Protein AF-A0AAN7VMX9-F1 (afdb_monomer_lite)

Secondary structure (DSSP, 8-state):
--HHHHHHHHHHHHT-HHHH-TTSHHHH-HHHHHHHHHHHHHHHHTT-TT--HHHHHHHHHHHHHHHHHHHHHHHHHHHTTSS-PPP--TTHHHHTHHHHTTTTS-TT-GGGG------------------HHHHHHHHHHHHHHHHHS-HHHHHHHHHHHHHHHHHHHTT---TT-----

InterPro domains:
  IPR006578 MADF domain [PF10545] (9-97)
  IPR006578 MADF domain [PS51029] (8-103)

Organism: NCBI:txid417401

Structure (mmCIF, N/CA/C/O backbone):
data_AF-A0AAN7VMX9-F1
#
_entry.id   AF-A0AAN7VMX9-F1
#
loop_
_atom_site.group_PDB
_atom_site.id
_atom_site.type_symbol
_atom_site.label_atom_id
_atom_site.label_alt_id
_atom_site.label_comp_id
_atom_site.label_asym_id
_atom_site.label_entity_id
_atom_site.label_seq_id
_atom_site.pdbx_PDB_ins_code
_atom_site.Cartn_x
_atom_site.Cartn_y
_atom_site.Cartn_z
_atom_site.occupancy
_atom_site.B_iso_or_equiv
_atom_site.auth_seq_id
_atom_site.auth_comp_id
_atom_site.auth_asym_id
_atom_site.auth_atom_id
_atom_site.pdbx_PDB_model_num
ATOM 1 N N . MET A 1 1 ? -15.604 -7.935 -4.180 1.00 88.56 1 MET A N 1
ATOM 2 C CA . MET A 1 1 ? -15.817 -6.496 -4.417 1.00 88.56 1 MET A CA 1
ATOM 3 C C . MET A 1 1 ? -15.927 -6.311 -5.904 1.00 88.56 1 MET A C 1
ATOM 5 O O . MET A 1 1 ? -15.023 -6.754 -6.610 1.00 88.56 1 MET A O 1
ATOM 9 N N . ASP A 1 2 ? -17.033 -5.742 -6.359 1.00 94.25 2 ASP A N 1
ATOM 10 C CA . ASP A 1 2 ? -17.223 -5.415 -7.768 1.00 94.25 2 ASP A CA 1
ATOM 11 C C . ASP A 1 2 ? -16.373 -4.201 -8.192 1.00 94.25 2 ASP A C 1
ATOM 13 O O . ASP A 1 2 ? -15.646 -3.595 -7.396 1.00 94.25 2 ASP A O 1
ATOM 17 N N . LYS A 1 3 ? -16.439 -3.879 -9.486 1.00 95.94 3 LYS A N 1
ATOM 18 C CA . LYS A 1 3 ? -15.684 -2.782 -10.094 1.00 95.94 3 LYS A CA 1
ATOM 19 C C . LYS A 1 3 ? -16.083 -1.419 -9.522 1.00 95.94 3 LYS A C 1
ATOM 21 O O . LYS A 1 3 ? -15.197 -0.607 -9.278 1.00 95.94 3 LYS A O 1
ATOM 26 N N . GLN A 1 4 ? -17.375 -1.182 -9.299 1.00 96.75 4 GLN A N 1
ATOM 27 C CA . GLN A 1 4 ? -17.891 0.100 -8.818 1.00 96.75 4 GLN A CA 1
ATOM 28 C C . GLN A 1 4 ? -17.368 0.396 -7.413 1.00 96.75 4 GLN A C 1
ATOM 30 O O . GLN A 1 4 ? -16.793 1.454 -7.168 1.00 96.75 4 GLN A O 1
ATOM 35 N N . PHE A 1 5 ? -17.449 -0.594 -6.528 1.00 97.31 5 PHE A N 1
ATOM 36 C CA . PHE A 1 5 ? -16.948 -0.488 -5.168 1.00 97.31 5 PHE A CA 1
ATOM 37 C C . PHE A 1 5 ? -15.450 -0.153 -5.122 1.00 97.31 5 PHE A C 1
ATOM 39 O O . PHE A 1 5 ? -15.014 0.711 -4.362 1.00 97.31 5 PHE A O 1
ATOM 46 N N . ILE A 1 6 ? -14.635 -0.848 -5.927 1.00 97.88 6 ILE A N 1
ATOM 47 C CA . ILE A 1 6 ? -13.184 -0.619 -5.952 1.00 97.88 6 ILE A CA 1
ATOM 48 C C . ILE A 1 6 ? -12.857 0.775 -6.496 1.00 97.88 6 ILE A C 1
ATOM 50 O O . ILE A 1 6 ? -11.932 1.402 -5.982 1.00 97.88 6 ILE A O 1
ATOM 54 N N . THR A 1 7 ? -13.609 1.269 -7.483 1.00 97.88 7 THR A N 1
ATOM 55 C CA . THR A 1 7 ? -13.469 2.645 -7.981 1.00 97.88 7 THR A CA 1
ATOM 56 C C . THR A 1 7 ? -13.682 3.652 -6.854 1.00 97.88 7 THR A C 1
ATOM 58 O O . THR A 1 7 ? -12.770 4.413 -6.545 1.00 97.88 7 THR A O 1
ATOM 61 N N . GLU A 1 8 ? -14.818 3.580 -6.160 1.00 98.00 8 GLU A N 1
ATOM 62 C CA . GLU A 1 8 ? -15.158 4.511 -5.075 1.00 98.00 8 GLU A CA 1
ATOM 63 C C . GLU A 1 8 ? -14.169 4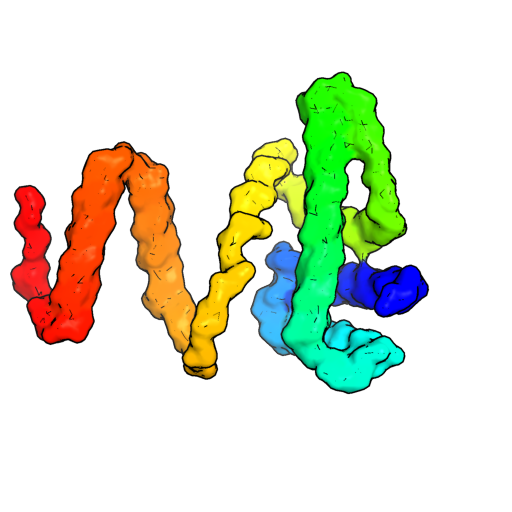.426 -3.901 1.00 98.00 8 GLU A C 1
ATOM 65 O O . GLU A 1 8 ? -13.798 5.439 -3.306 1.00 98.00 8 GLU A O 1
ATOM 70 N N . LEU A 1 9 ? -13.692 3.217 -3.574 1.00 98.19 9 LEU A N 1
ATOM 71 C CA . LEU A 1 9 ? -12.659 3.022 -2.556 1.00 98.19 9 LEU A CA 1
ATOM 72 C C . LEU A 1 9 ? -11.341 3.713 -2.940 1.00 98.19 9 LEU A C 1
ATOM 74 O O . LEU A 1 9 ? -10.706 4.338 -2.088 1.00 98.19 9 LEU A O 1
ATOM 78 N N . LEU A 1 10 ? -10.907 3.580 -4.197 1.00 98.12 10 LEU A N 1
ATOM 79 C CA . LEU A 1 10 ? -9.662 4.178 -4.682 1.00 98.12 10 LEU A CA 1
ATOM 80 C C . LEU A 1 10 ? -9.765 5.702 -4.812 1.00 98.12 10 LEU A C 1
ATOM 82 O O . LEU A 1 10 ? -8.810 6.398 -4.471 1.00 98.12 10 LEU A O 1
ATOM 86 N N . GLU A 1 11 ? -10.918 6.224 -5.223 1.00 97.69 11 GLU A N 1
ATOM 87 C CA . GLU A 1 11 ? -11.190 7.664 -5.257 1.00 97.69 11 GLU A CA 1
ATOM 88 C C . GLU A 1 11 ? -11.178 8.273 -3.850 1.00 97.69 11 GLU A C 1
ATOM 90 O O . GLU A 1 11 ? -10.504 9.279 -3.615 1.00 97.69 11 GLU A O 1
ATOM 95 N N . LEU A 1 12 ? -11.834 7.625 -2.880 1.00 98.12 12 LEU A N 1
ATOM 96 C CA . LEU A 1 12 ? -11.766 8.034 -1.477 1.00 98.12 12 LEU A CA 1
ATOM 97 C C . LEU A 1 12 ? -10.324 7.988 -0.956 1.00 98.12 12 LEU A C 1
ATOM 99 O O . LEU A 1 12 ? -9.885 8.905 -0.267 1.00 98.12 12 LEU A O 1
ATOM 103 N N . TYR A 1 13 ? -9.566 6.941 -1.290 1.00 97.44 13 TYR A N 1
ATOM 104 C CA . TYR A 1 13 ? -8.158 6.830 -0.910 1.00 97.44 13 TYR A CA 1
ATOM 105 C C . TYR A 1 13 ? -7.304 7.973 -1.482 1.00 97.44 13 TYR A C 1
ATOM 107 O O . TYR A 1 13 ? -6.476 8.539 -0.762 1.00 97.44 13 TYR A O 1
ATOM 115 N N . ALA A 1 14 ? -7.526 8.359 -2.741 1.00 95.81 14 ALA A N 1
ATOM 116 C CA . ALA A 1 14 ? -6.820 9.470 -3.375 1.00 95.81 14 ALA A CA 1
ATOM 117 C C . ALA A 1 14 ? -7.054 10.809 -2.654 1.00 95.81 14 ALA A C 1
ATOM 119 O O . ALA A 1 14 ? -6.123 11.597 -2.503 1.00 95.81 14 ALA A O 1
ATOM 120 N N . GLN A 1 15 ? -8.255 11.026 -2.112 1.00 95.56 15 GLN A N 1
ATOM 121 C CA . GLN A 1 15 ? -8.628 12.239 -1.370 1.00 95.56 15 GLN A CA 1
ATOM 122 C C . GLN A 1 15 ? -8.086 12.303 0.069 1.00 95.56 15 GLN A C 1
ATOM 124 O O . GLN A 1 15 ? -8.340 13.278 0.780 1.00 95.56 15 GLN A O 1
ATOM 129 N N . LEU A 1 16 ? -7.357 11.284 0.540 1.00 96.19 16 LEU A N 1
ATOM 130 C CA . LEU A 1 16 ? -6.879 11.197 1.925 1.00 96.19 16 LEU A CA 1
ATOM 131 C C . LEU A 1 16 ? -5.337 11.219 2.015 1.00 96.19 16 LEU A C 1
ATOM 133 O O . LEU A 1 16 ? -4.728 10.181 2.300 1.00 96.19 16 LEU A O 1
ATOM 137 N N . PRO A 1 17 ? -4.681 12.394 1.874 1.00 92.50 17 PRO A N 1
ATOM 138 C CA . PRO A 1 17 ? -3.218 12.528 1.915 1.00 92.50 17 PRO A CA 1
ATOM 139 C C . PRO A 1 17 ? -2.561 11.891 3.143 1.00 92.50 17 PRO A C 1
ATOM 141 O O . PRO A 1 17 ? -1.500 11.282 3.036 1.00 92.50 17 PRO A O 1
ATOM 144 N N . ALA A 1 18 ? -3.241 11.921 4.295 1.00 92.94 18 ALA A N 1
ATOM 145 C CA . ALA A 1 18 ? -2.753 11.329 5.540 1.00 92.94 18 ALA A CA 1
ATOM 146 C C . ALA A 1 18 ? -2.454 9.815 5.453 1.00 92.94 18 ALA A C 1
ATOM 148 O O . ALA A 1 18 ? -1.741 9.267 6.299 1.00 92.94 18 ALA A O 1
ATOM 149 N N . VAL A 1 19 ? -3.002 9.121 4.451 1.00 92.31 19 VAL A N 1
ATOM 150 C CA . VAL A 1 19 ? -2.770 7.690 4.190 1.00 92.31 19 VAL A CA 1
ATOM 151 C C . VAL A 1 19 ? -2.258 7.399 2.777 1.00 92.31 19 VAL A C 1
ATOM 153 O O . VAL A 1 19 ? -1.716 6.313 2.562 1.00 92.31 19 VAL A O 1
ATOM 156 N N . SER A 1 20 ? -2.400 8.332 1.832 1.00 91.75 20 SER A N 1
ATOM 157 C CA . SER A 1 20 ? -2.036 8.131 0.424 1.00 91.75 20 SER A CA 1
ATOM 158 C C . SER A 1 20 ? -0.807 8.907 -0.049 1.00 91.75 20 SER A C 1
ATOM 160 O O . SER A 1 20 ? -0.251 8.538 -1.082 1.00 91.75 20 SER A O 1
ATOM 162 N N . ASN A 1 21 ? -0.346 9.921 0.694 1.00 88.81 21 ASN A N 1
ATOM 163 C CA . ASN A 1 21 ? 0.782 10.759 0.292 1.00 88.81 21 ASN A CA 1
ATOM 164 C C . ASN A 1 21 ? 1.854 10.849 1.382 1.00 88.81 21 ASN A C 1
ATOM 166 O O . ASN A 1 21 ? 1.741 11.622 2.325 1.00 88.81 21 ASN A O 1
ATOM 170 N N . ILE A 1 22 ? 2.945 10.102 1.212 1.00 85.44 22 ILE A N 1
ATOM 171 C CA . ILE A 1 22 ? 4.049 10.034 2.184 1.00 85.44 22 ILE A CA 1
ATOM 172 C C . ILE A 1 22 ? 4.790 11.364 2.390 1.00 85.44 22 ILE A C 1
ATOM 174 O O . ILE A 1 22 ? 5.421 11.558 3.430 1.00 85.44 22 ILE A O 1
ATOM 178 N N . ASN A 1 23 ? 4.711 12.271 1.414 1.00 84.06 23 ASN A N 1
ATOM 179 C CA . ASN A 1 23 ? 5.378 13.570 1.438 1.00 84.06 23 ASN A CA 1
ATOM 180 C C . ASN A 1 23 ? 4.528 14.645 2.130 1.00 84.06 23 ASN A C 1
ATOM 182 O O . ASN A 1 23 ? 5.036 15.724 2.437 1.00 84.06 23 ASN A O 1
ATOM 186 N N . SER A 1 24 ? 3.253 14.359 2.395 1.00 86.19 24 SER A N 1
ATOM 187 C CA . SER A 1 24 ? 2.325 15.306 2.998 1.00 86.19 24 SER A CA 1
ATOM 188 C C . SER A 1 24 ? 2.570 15.460 4.506 1.00 86.19 24 SER A C 1
ATOM 190 O O . SER A 1 24 ? 2.982 14.529 5.208 1.00 86.19 24 SER A O 1
ATOM 192 N N . VAL A 1 25 ? 2.303 16.654 5.039 1.00 86.31 25 VAL A N 1
ATOM 193 C CA . VAL A 1 25 ? 2.401 16.915 6.487 1.00 86.31 25 VAL A CA 1
ATOM 194 C C . VAL A 1 25 ? 1.365 16.101 7.268 1.00 86.31 25 VAL A C 1
ATOM 196 O O . VAL A 1 25 ? 1.626 15.630 8.376 1.00 86.31 25 VAL A O 1
ATOM 199 N N . GLU A 1 26 ? 0.212 15.855 6.655 1.00 90.12 26 GLU A N 1
ATOM 200 C CA . GLU A 1 26 ? -0.885 15.058 7.187 1.00 90.12 26 GLU A CA 1
ATOM 201 C C . GLU A 1 26 ? -0.485 13.594 7.376 1.00 90.12 26 GLU A C 1
ATOM 203 O O . GLU A 1 26 ? -0.936 12.962 8.331 1.00 90.12 26 GLU A O 1
ATOM 208 N N . TYR A 1 27 ? 0.394 13.052 6.527 1.00 85.69 27 TYR A N 1
ATOM 209 C CA . TYR A 1 27 ? 0.861 11.667 6.638 1.00 85.69 27 TYR A CA 1
ATOM 210 C C . TYR A 1 27 ? 1.673 11.401 7.907 1.00 85.69 27 TYR A C 1
ATOM 212 O O . TYR A 1 27 ? 1.651 10.286 8.447 1.00 85.69 27 TYR A O 1
ATOM 220 N N . LYS A 1 28 ? 2.354 12.437 8.413 1.00 86.12 28 LYS A N 1
ATOM 221 C CA . LYS A 1 28 ? 3.078 12.417 9.693 1.00 86.12 28 LYS A CA 1
ATOM 222 C C . LYS A 1 28 ? 2.136 12.585 10.892 1.00 86.12 28 LYS A C 1
ATOM 224 O O . LYS A 1 28 ? 2.492 12.218 12.012 1.00 86.12 28 LYS A O 1
ATOM 229 N N . ASN A 1 29 ? 0.924 13.096 10.678 1.00 90.81 29 ASN A N 1
ATOM 230 C CA . ASN A 1 29 ? -0.049 13.335 11.736 1.00 90.81 29 ASN A CA 1
ATOM 231 C C . ASN A 1 29 ? -0.850 12.060 12.060 1.00 90.81 29 ASN A C 1
ATOM 233 O O . ASN A 1 29 ? -1.764 11.659 11.336 1.00 90.81 29 ASN A O 1
ATOM 237 N N . LYS A 1 30 ? -0.546 11.442 13.210 1.00 90.81 30 LYS A N 1
ATOM 238 C CA . LYS A 1 30 ? -1.203 10.206 13.680 1.00 90.81 30 LYS A CA 1
ATOM 239 C C . LYS A 1 30 ? -2.728 10.339 13.818 1.00 90.81 30 LYS A C 1
ATOM 241 O O . LYS A 1 30 ? -3.440 9.381 13.522 1.00 90.81 30 LYS A O 1
ATOM 246 N N . ILE A 1 31 ? -3.231 11.509 14.221 1.00 92.56 31 ILE A N 1
ATOM 247 C CA . ILE A 1 31 ? -4.669 11.760 14.415 1.00 92.56 31 ILE A CA 1
ATOM 248 C C . ILE A 1 31 ? -5.382 11.803 13.062 1.00 92.56 31 ILE A C 1
ATOM 250 O O . ILE A 1 31 ? -6.383 11.115 12.868 1.00 92.56 31 ILE A O 1
ATOM 254 N N . LEU A 1 32 ? -4.845 12.562 12.101 1.00 92.69 32 LEU A N 1
ATOM 255 C CA . LEU A 1 32 ? -5.404 12.627 10.745 1.00 92.69 32 LEU A CA 1
ATOM 256 C C . LEU A 1 32 ? -5.348 11.268 10.047 1.00 92.69 32 LEU A C 1
ATOM 258 O O . LEU A 1 32 ? -6.286 10.890 9.343 1.00 92.69 32 LEU A O 1
ATOM 262 N N . LYS A 1 33 ? -4.287 10.498 10.303 1.00 92.06 33 LYS A N 1
ATOM 263 C CA . LYS A 1 33 ? -4.149 9.132 9.806 1.00 92.06 33 LYS A CA 1
ATOM 264 C C . LYS A 1 33 ? -5.240 8.218 10.361 1.00 92.06 33 LYS A C 1
ATOM 266 O O . LYS A 1 33 ? -5.868 7.509 9.582 1.00 92.06 33 LYS A O 1
ATOM 271 N N . SER A 1 34 ? -5.516 8.270 11.669 1.00 93.69 34 SER A N 1
ATOM 272 C CA . SER A 1 34 ? -6.620 7.512 12.287 1.00 93.69 34 SER A CA 1
ATOM 273 C C . SER A 1 34 ? -7.969 7.871 11.661 1.00 93.69 34 SER A C 1
ATOM 275 O O . SER A 1 34 ? -8.650 6.989 11.144 1.00 93.69 34 SER A O 1
ATOM 277 N N . LYS A 1 35 ? -8.292 9.170 11.582 1.00 96.75 35 LYS A N 1
ATOM 278 C CA . LYS A 1 35 ? -9.543 9.663 10.978 1.00 96.75 35 LYS A CA 1
ATOM 279 C C . LYS A 1 35 ? -9.705 9.250 9.512 1.00 96.75 35 LYS A C 1
ATOM 281 O O . LYS A 1 35 ? -10.807 8.965 9.054 1.00 96.75 35 LYS A O 1
ATOM 286 N N . SER A 1 36 ? -8.608 9.216 8.760 1.00 96.38 36 SER A N 1
ATOM 287 C CA . SER A 1 36 ? -8.622 8.772 7.361 1.00 96.38 36 SER A CA 1
ATOM 288 C C . SER A 1 36 ? -8.888 7.270 7.250 1.00 96.38 36 SER A C 1
ATOM 290 O O . SER A 1 36 ? -9.693 6.852 6.421 1.00 96.38 36 SER A O 1
ATOM 292 N N . TYR A 1 37 ? -8.276 6.457 8.118 1.00 97.38 37 TYR A N 1
ATOM 293 C CA . TYR A 1 37 ? -8.575 5.026 8.186 1.00 97.38 37 TYR A CA 1
ATOM 294 C C . TYR A 1 37 ? -10.023 4.756 8.600 1.00 97.38 37 TYR A C 1
ATOM 296 O O . TYR A 1 37 ? -10.635 3.870 8.020 1.00 97.38 37 TYR A O 1
ATOM 304 N N . GLU A 1 38 ? -10.603 5.525 9.523 1.00 98.00 38 GLU A N 1
ATOM 305 C CA . GLU A 1 38 ? -12.022 5.394 9.892 1.00 98.00 38 GLU A CA 1
ATOM 306 C C . GLU A 1 38 ? -12.954 5.572 8.684 1.00 98.00 38 GLU A C 1
ATOM 308 O O . GLU A 1 38 ? -13.888 4.791 8.511 1.00 98.00 38 GLU A O 1
ATOM 313 N N . LYS A 1 39 ? -12.680 6.548 7.805 1.00 98.38 39 LYS A N 1
ATOM 314 C CA . LYS A 1 39 ? -13.446 6.738 6.558 1.00 98.38 39 LYS A CA 1
ATOM 315 C C . LYS A 1 39 ? -13.329 5.532 5.622 1.00 98.38 39 LYS A C 1
ATOM 317 O O . LYS A 1 39 ?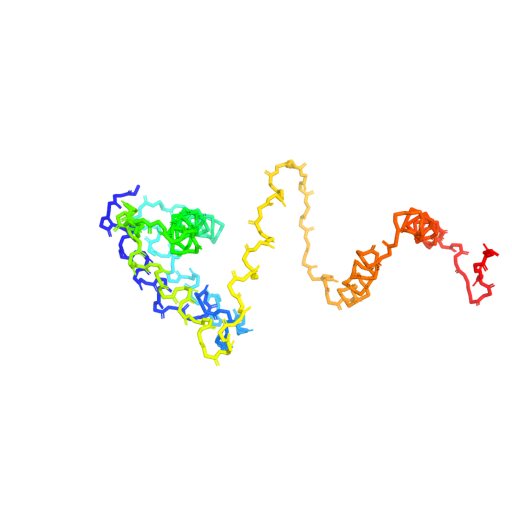 -14.334 5.064 5.098 1.00 98.38 39 LYS A O 1
ATOM 322 N N . LEU A 1 40 ? -12.114 5.015 5.434 1.00 98.19 40 LEU A N 1
ATOM 323 C CA . LEU A 1 40 ? -11.867 3.851 4.576 1.00 98.19 40 LEU A CA 1
ATOM 324 C C . LEU A 1 40 ? -12.486 2.565 5.140 1.00 98.19 40 LEU A C 1
ATOM 326 O O . LEU A 1 40 ? -12.999 1.752 4.378 1.00 98.19 40 LEU A O 1
ATOM 330 N N . ILE A 1 41 ? -12.462 2.389 6.464 1.00 98.50 41 ILE A N 1
ATOM 331 C CA . ILE A 1 41 ? -13.113 1.266 7.151 1.00 98.50 41 ILE A CA 1
ATOM 332 C C . ILE A 1 41 ? -14.615 1.316 6.899 1.00 98.50 41 ILE A C 1
ATOM 334 O O . ILE A 1 41 ? -15.159 0.328 6.420 1.00 98.50 41 ILE A O 1
ATOM 338 N N . LYS A 1 42 ? -15.259 2.469 7.128 1.00 98.31 42 LYS A N 1
ATOM 339 C CA . LYS A 1 42 ? -16.692 2.644 6.852 1.00 98.31 42 LYS A CA 1
ATOM 340 C C . LYS A 1 42 ? -17.040 2.275 5.412 1.00 98.31 42 LYS A C 1
ATOM 342 O O . LYS A 1 42 ? -17.998 1.545 5.200 1.00 98.31 42 LYS A O 1
ATOM 347 N N . LYS A 1 43 ? -16.219 2.697 4.441 1.00 98.00 43 LYS A N 1
ATOM 348 C CA . LYS A 1 43 ? -16.420 2.312 3.039 1.00 98.00 43 LYS A CA 1
ATOM 349 C C . LYS A 1 43 ? -16.308 0.798 2.841 1.00 98.00 43 LYS A C 1
ATOM 351 O O . LYS A 1 43 ? -17.165 0.199 2.210 1.00 98.00 43 LYS A O 1
ATOM 356 N N . CYS A 1 44 ? -15.289 0.152 3.407 1.00 97.25 44 CYS A N 1
ATOM 357 C CA . CYS A 1 44 ? -15.140 -1.306 3.342 1.00 97.25 44 CYS A CA 1
ATOM 358 C C . CYS A 1 44 ? -16.265 -2.081 4.037 1.00 97.25 44 CYS A C 1
ATOM 360 O O . CYS A 1 44 ? -16.590 -3.175 3.578 1.00 97.25 44 CYS A O 1
ATOM 362 N N . GLN A 1 45 ? -16.885 -1.515 5.073 1.00 97.75 45 GLN A N 1
ATOM 363 C CA . GLN A 1 45 ? -18.006 -2.125 5.790 1.00 97.75 45 GLN A CA 1
ATOM 364 C C . GLN A 1 45 ? -19.298 -2.212 4.970 1.00 97.75 45 GLN A C 1
ATOM 366 O O . GLN A 1 45 ? -20.133 -3.060 5.265 1.00 97.75 45 GLN A O 1
ATOM 371 N N . GLU A 1 46 ? -19.439 -1.419 3.902 1.00 96.38 46 GLU A N 1
ATOM 372 C CA . GLU A 1 46 ? -20.549 -1.552 2.943 1.00 96.38 46 GLU A CA 1
ATOM 373 C C . GLU A 1 46 ? -20.500 -2.882 2.166 1.00 96.38 46 GLU A C 1
ATOM 375 O O . GLU A 1 46 ? -21.524 -3.343 1.671 1.00 96.38 46 GLU A O 1
ATOM 380 N N . TYR A 1 47 ? -19.318 -3.503 2.061 1.00 94.38 47 TYR A N 1
ATOM 381 C CA . TYR A 1 47 ? -19.117 -4.782 1.373 1.00 94.38 47 TYR A CA 1
ATOM 382 C C . TYR A 1 47 ? -18.801 -5.934 2.341 1.00 94.38 47 TYR A C 1
ATOM 384 O O . TYR A 1 47 ? -19.252 -7.056 2.137 1.00 94.38 47 TYR A O 1
ATOM 392 N N . GLU A 1 48 ? -18.003 -5.670 3.377 1.00 94.62 48 GLU A N 1
ATOM 393 C CA . GLU A 1 48 ? -17.570 -6.638 4.388 1.00 94.62 48 GLU A CA 1
ATOM 394 C C . GLU A 1 48 ? -17.839 -6.048 5.783 1.00 94.62 48 GLU A C 1
ATOM 396 O O . GLU A 1 48 ? -17.017 -5.271 6.271 1.00 94.62 48 GLU A O 1
ATOM 401 N N . PRO A 1 49 ? -18.959 -6.385 6.451 1.00 96.56 49 PRO A N 1
ATOM 402 C CA . PRO A 1 49 ? -19.387 -5.726 7.693 1.00 96.56 49 PRO A CA 1
ATOM 403 C C . PRO A 1 49 ? -18.351 -5.745 8.826 1.00 96.56 49 PRO A C 1
ATOM 405 O O . PRO A 1 49 ? -18.301 -4.826 9.642 1.00 96.56 49 PRO A O 1
ATOM 408 N N . ASN A 1 50 ? -17.490 -6.767 8.858 1.00 96.38 50 ASN A N 1
ATOM 409 C CA . ASN A 1 50 ? -16.430 -6.922 9.856 1.00 96.38 50 ASN A CA 1
ATOM 410 C C . ASN A 1 50 ? -15.092 -6.303 9.423 1.00 96.38 50 ASN A C 1
ATOM 412 O O . ASN A 1 50 ? -14.069 -6.535 10.071 1.00 96.38 50 ASN A O 1
ATOM 416 N N . ALA A 1 51 ? -15.068 -5.547 8.321 1.00 96.69 51 ALA A N 1
ATOM 417 C CA . ALA A 1 51 ? -13.863 -4.893 7.846 1.00 96.69 51 ALA A CA 1
ATOM 418 C C . ALA A 1 51 ? -13.282 -3.995 8.940 1.00 96.69 51 ALA A C 1
ATOM 420 O O . ALA A 1 51 ? -13.944 -3.109 9.481 1.00 96.69 51 ALA A O 1
ATOM 421 N N . ASP A 1 52 ? -12.009 -4.223 9.232 1.00 96.62 52 ASP A N 1
ATOM 422 C CA . ASP A 1 52 ? -11.234 -3.476 10.203 1.00 96.62 52 ASP A CA 1
ATOM 423 C C . ASP A 1 52 ? -10.047 -2.780 9.517 1.00 96.62 52 ASP A C 1
ATOM 425 O O . ASP A 1 52 ? -9.860 -2.801 8.293 1.00 96.62 52 ASP A O 1
ATOM 429 N N . ARG A 1 53 ? -9.192 -2.145 10.319 1.00 95.44 53 ARG A N 1
ATOM 430 C CA . ARG A 1 53 ? -8.000 -1.472 9.798 1.00 95.44 53 ARG A CA 1
ATOM 431 C C . ARG A 1 53 ? -7.053 -2.430 9.070 1.00 95.44 53 ARG A C 1
ATOM 433 O O . ARG A 1 53 ? -6.413 -2.028 8.095 1.00 95.44 53 ARG A O 1
ATOM 440 N N . SER A 1 54 ? -6.943 -3.671 9.543 1.00 95.75 54 SER A N 1
ATOM 441 C CA . SER A 1 54 ? -6.093 -4.701 8.942 1.00 95.75 54 SER A CA 1
ATOM 442 C C . SER A 1 54 ? -6.601 -5.062 7.549 1.00 95.75 54 SER A C 1
ATOM 444 O O . SER A 1 54 ? -5.829 -5.051 6.588 1.00 95.75 54 SER A O 1
ATOM 446 N N . PHE A 1 55 ? -7.910 -5.274 7.415 1.00 96.75 55 PHE A N 1
ATOM 447 C CA . PHE A 1 55 ? -8.584 -5.546 6.153 1.00 96.75 55 PHE A CA 1
ATOM 448 C C . PHE A 1 55 ? -8.351 -4.430 5.132 1.00 96.75 55 PHE A C 1
ATOM 450 O O . PHE A 1 55 ? -7.862 -4.694 4.032 1.00 96.75 55 PHE A O 1
ATOM 457 N N . VAL A 1 56 ? -8.615 -3.174 5.513 1.00 97.00 56 VAL A N 1
ATOM 458 C CA . VAL A 1 56 ? -8.40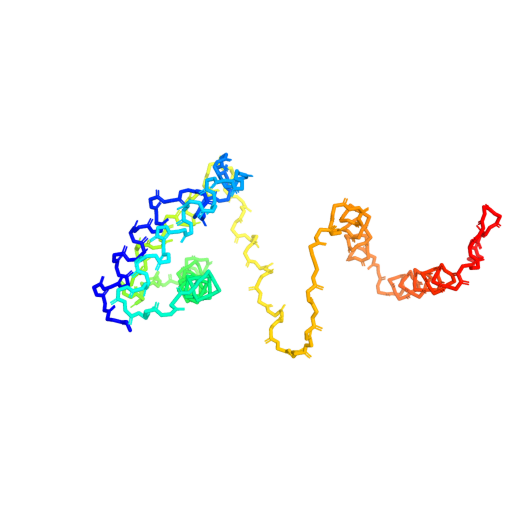6 -2.002 4.644 1.00 97.00 56 VAL A CA 1
ATOM 459 C C . VAL A 1 56 ? -6.950 -1.908 4.194 1.00 97.00 56 VAL A C 1
ATOM 461 O O . VAL A 1 56 ? -6.676 -1.748 3.006 1.00 97.00 56 VAL A O 1
ATOM 464 N N . THR A 1 57 ? -6.007 -2.048 5.130 1.00 93.50 57 THR A N 1
ATOM 465 C CA . THR A 1 57 ? -4.570 -1.944 4.837 1.00 93.50 57 THR A CA 1
ATOM 466 C C . THR A 1 57 ? -4.131 -3.030 3.859 1.00 93.50 57 THR A C 1
ATOM 468 O O . THR A 1 57 ? -3.496 -2.731 2.848 1.00 93.50 57 THR A O 1
ATOM 471 N N . LYS A 1 58 ? -4.517 -4.287 4.108 1.00 95.62 58 LYS A N 1
ATOM 472 C CA . LYS A 1 58 ? -4.219 -5.415 3.213 1.00 95.62 58 LYS A CA 1
ATOM 473 C C . LYS A 1 58 ? -4.844 -5.214 1.836 1.00 95.62 58 LYS A C 1
ATOM 475 O O . LYS A 1 58 ? -4.182 -5.452 0.826 1.00 95.62 58 LYS A O 1
ATOM 480 N N . LYS A 1 59 ? -6.091 -4.735 1.782 1.00 96.50 59 LYS A N 1
ATOM 481 C CA . LYS A 1 59 ? -6.805 -4.509 0.525 1.00 96.50 59 LYS A CA 1
ATOM 482 C C . LYS A 1 59 ? -6.141 -3.425 -0.321 1.00 96.50 59 LYS A C 1
ATOM 484 O O . LYS A 1 59 ? -5.870 -3.665 -1.497 1.00 96.50 59 LYS A O 1
ATOM 489 N N . ILE A 1 60 ? -5.839 -2.271 0.273 1.00 96.50 60 ILE A N 1
ATOM 490 C CA . ILE A 1 60 ? -5.154 -1.166 -0.410 1.00 96.50 60 ILE A CA 1
ATOM 491 C C . ILE A 1 60 ? -3.756 -1.602 -0.852 1.00 96.50 60 ILE A C 1
ATOM 493 O O . ILE A 1 60 ? -3.383 -1.365 -2.000 1.00 96.50 60 ILE A O 1
ATOM 497 N N . ASN A 1 61 ? -3.000 -2.293 0.007 1.00 93.44 61 ASN A N 1
ATOM 498 C CA . ASN A 1 61 ? -1.667 -2.776 -0.349 1.00 93.44 61 ASN A CA 1
ATOM 499 C C . ASN A 1 61 ? -1.709 -3.759 -1.522 1.00 93.44 61 ASN A C 1
ATOM 501 O O . ASN A 1 61 ? -0.934 -3.602 -2.456 1.00 93.44 61 ASN A O 1
ATOM 505 N N . SER A 1 62 ? -2.648 -4.708 -1.541 1.00 96.44 62 SER A N 1
ATOM 506 C CA . SER A 1 62 ? -2.827 -5.620 -2.679 1.00 96.44 62 SER A CA 1
ATOM 507 C C . SER A 1 62 ? -3.091 -4.866 -3.993 1.00 96.44 62 SER A C 1
ATOM 509 O O . SER A 1 62 ? -2.437 -5.135 -5.004 1.00 96.44 62 SER A O 1
ATOM 511 N N . LEU A 1 63 ? -3.986 -3.867 -3.973 1.00 97.00 63 LEU A N 1
ATOM 512 C CA . LEU A 1 63 ? -4.279 -3.030 -5.144 1.00 97.00 63 LEU A CA 1
ATOM 513 C C . LEU A 1 63 ? -3.039 -2.252 -5.611 1.00 97.00 63 LEU A C 1
ATOM 515 O O . LEU A 1 63 ? -2.743 -2.244 -6.809 1.00 97.00 63 LEU A O 1
ATOM 519 N N . ARG A 1 64 ? -2.290 -1.659 -4.671 1.00 95.62 64 ARG A N 1
ATOM 520 C CA . ARG A 1 64 ? -1.048 -0.915 -4.939 1.00 95.62 64 ARG A CA 1
ATOM 521 C C . ARG A 1 64 ? 0.062 -1.813 -5.479 1.00 95.62 64 ARG A C 1
ATOM 523 O O . ARG A 1 64 ? 0.743 -1.408 -6.414 1.00 95.62 64 ARG A O 1
ATOM 530 N N . THR A 1 65 ? 0.231 -3.027 -4.958 1.00 94.25 65 THR A N 1
ATOM 531 C CA . THR A 1 65 ? 1.223 -3.993 -5.460 1.00 94.25 65 THR A CA 1
ATOM 532 C C . THR A 1 65 ? 0.929 -4.381 -6.905 1.00 94.25 65 THR A C 1
ATOM 534 O O . THR A 1 65 ? 1.829 -4.351 -7.743 1.00 94.25 65 THR A O 1
ATOM 537 N N . ASN A 1 66 ? -0.332 -4.681 -7.227 1.00 95.12 66 ASN A N 1
ATOM 538 C CA . ASN A 1 66 ? -0.743 -4.982 -8.601 1.00 95.12 66 ASN A CA 1
ATOM 539 C C . ASN A 1 66 ? -0.501 -3.793 -9.538 1.00 95.12 66 ASN A C 1
ATOM 541 O O . ASN A 1 66 ? 0.054 -3.966 -10.621 1.00 95.12 66 ASN A O 1
ATOM 545 N N . PHE A 1 67 ? -0.860 -2.583 -9.097 1.00 97.44 67 PHE A N 1
ATOM 546 C CA . PHE A 1 67 ? -0.577 -1.358 -9.838 1.00 97.44 67 PHE A CA 1
ATOM 547 C C . PHE A 1 67 ? 0.924 -1.165 -10.073 1.00 97.44 67 PHE A C 1
ATOM 549 O O . PHE A 1 67 ? 1.321 -0.948 -11.210 1.00 97.44 67 PHE A O 1
ATOM 556 N N . ARG A 1 68 ? 1.771 -1.318 -9.048 1.00 93.38 68 ARG A N 1
ATOM 557 C CA . ARG A 1 68 ? 3.234 -1.196 -9.173 1.00 93.38 68 ARG A CA 1
ATOM 558 C C . ARG A 1 68 ? 3.812 -2.189 -10.177 1.00 93.38 68 ARG A C 1
ATOM 560 O O . ARG A 1 68 ? 4.631 -1.808 -11.006 1.00 93.38 68 ARG A O 1
ATOM 567 N N . LYS A 1 69 ? 3.379 -3.453 -10.125 1.00 93.31 69 LYS A N 1
ATOM 568 C CA . LYS A 1 69 ? 3.810 -4.483 -11.084 1.00 93.31 69 LYS A CA 1
ATOM 569 C C . LYS A 1 69 ? 3.432 -4.099 -12.511 1.00 93.31 69 LYS A C 1
ATOM 571 O O . LYS A 1 69 ? 4.251 -4.242 -13.413 1.00 93.31 69 LYS A O 1
ATOM 576 N N . GLU A 1 70 ? 2.225 -3.579 -12.706 1.00 95.25 70 GLU A N 1
ATOM 577 C CA . GLU A 1 70 ? 1.766 -3.111 -14.013 1.00 95.25 70 GLU A CA 1
ATOM 578 C C . GLU A 1 70 ? 2.511 -1.848 -14.478 1.00 95.25 70 GLU A C 1
ATOM 580 O O . GLU A 1 70 ? 2.940 -1.772 -15.628 1.00 95.25 70 GLU A O 1
ATOM 585 N N . HIS A 1 71 ? 2.734 -0.886 -13.581 1.00 94.38 71 HIS A N 1
ATOM 586 C CA . HIS A 1 71 ? 3.475 0.344 -13.852 1.00 94.38 71 HIS A CA 1
ATOM 587 C C . HIS A 1 71 ? 4.923 0.050 -14.256 1.00 94.38 71 HIS A C 1
ATOM 589 O O . HIS A 1 71 ? 5.410 0.597 -15.242 1.00 94.38 71 HIS A O 1
ATOM 595 N N . ASN A 1 72 ? 5.580 -0.897 -13.582 1.00 91.31 72 ASN A N 1
ATOM 596 C CA . ASN A 1 72 ? 6.938 -1.322 -13.918 1.00 91.31 72 ASN A CA 1
ATOM 597 C C . ASN A 1 72 ? 7.049 -1.918 -15.330 1.00 91.31 72 ASN A C 1
ATOM 599 O O . ASN A 1 72 ? 8.086 -1.751 -15.963 1.00 91.31 72 ASN A O 1
ATOM 603 N N . LYS A 1 73 ? 6.008 -2.585 -15.855 1.00 91.94 73 LYS A N 1
ATOM 604 C CA . LYS A 1 73 ? 6.007 -3.045 -17.259 1.00 91.94 73 LYS A CA 1
ATOM 605 C C . LYS A 1 73 ? 6.031 -1.862 -18.226 1.00 91.94 73 LYS A C 1
ATOM 607 O O . LYS A 1 73 ? 6.787 -1.886 -19.191 1.00 91.94 73 LYS A O 1
ATOM 612 N N . LYS A 1 74 ? 5.244 -0.818 -17.937 1.00 90.75 74 LYS A N 1
ATOM 613 C CA . LYS A 1 74 ? 5.228 0.419 -18.727 1.00 90.75 74 LYS A CA 1
ATOM 614 C C . LYS A 1 74 ? 6.587 1.118 -18.695 1.00 90.75 74 LYS A C 1
ATOM 616 O O . LYS A 1 74 ? 7.121 1.412 -19.756 1.00 90.75 74 LYS A O 1
ATOM 621 N N . ILE A 1 75 ? 7.168 1.329 -17.513 1.00 89.06 75 ILE A N 1
ATOM 622 C CA . ILE A 1 75 ? 8.484 1.979 -17.383 1.00 89.06 75 ILE A CA 1
ATOM 623 C C . ILE A 1 75 ? 9.558 1.205 -18.154 1.00 89.06 75 ILE A C 1
ATOM 625 O O . ILE A 1 75 ? 10.220 1.779 -19.012 1.00 89.06 75 ILE A O 1
ATOM 629 N N . LYS A 1 76 ? 9.641 -0.117 -17.962 1.00 89.00 76 LYS A N 1
ATOM 630 C CA . LYS A 1 76 ? 10.614 -0.951 -18.681 1.00 89.00 76 LYS A CA 1
ATOM 631 C C . LYS A 1 76 ? 10.434 -0.927 -20.197 1.00 89.00 76 LYS A C 1
ATOM 633 O O . LYS A 1 76 ? 11.422 -1.032 -20.911 1.00 89.00 76 LYS A O 1
ATOM 638 N N . SER A 1 77 ? 9.207 -0.819 -20.711 1.00 88.81 77 SER A N 1
ATOM 639 C CA . SER A 1 77 ? 9.005 -0.725 -22.166 1.00 88.81 77 SER A CA 1
ATOM 640 C C . SER A 1 77 ? 9.608 0.549 -22.758 1.00 88.81 77 SER A C 1
ATOM 642 O O . SER A 1 77 ? 10.193 0.493 -23.830 1.00 88.81 77 SER A O 1
ATOM 644 N N . VAL A 1 78 ? 9.537 1.659 -22.014 1.00 85.56 78 VAL A N 1
ATOM 645 C CA . VAL A 1 78 ? 10.123 2.944 -22.410 1.00 85.56 78 VAL A CA 1
ATOM 646 C C . VAL A 1 78 ? 11.650 2.890 -22.323 1.00 85.56 78 VAL A C 1
ATOM 648 O O . VAL A 1 78 ? 12.325 3.345 -23.234 1.00 85.56 78 VAL A O 1
ATOM 651 N N . GLU A 1 79 ? 12.204 2.296 -21.260 1.00 85.44 79 GLU A N 1
ATOM 652 C CA . GLU A 1 79 ? 13.662 2.174 -21.073 1.00 85.44 79 GLU A CA 1
ATOM 653 C C . GLU A 1 79 ? 14.347 1.312 -22.143 1.00 85.44 79 GLU A C 1
ATOM 655 O O . GLU A 1 79 ? 15.496 1.564 -22.490 1.00 85.44 79 GLU A O 1
ATOM 660 N N . ASN A 1 80 ? 13.659 0.288 -22.658 1.00 82.38 80 ASN A N 1
ATOM 661 C CA . ASN A 1 80 ? 14.213 -0.624 -23.663 1.00 82.38 80 ASN A CA 1
ATOM 662 C C . ASN A 1 80 ? 13.994 -0.146 -25.112 1.00 82.38 80 ASN A C 1
ATOM 664 O O . ASN A 1 80 ? 14.208 -0.937 -26.028 1.00 82.38 80 ASN A O 1
ATOM 668 N N . ASP A 1 81 ? 13.530 1.097 -25.314 1.00 76.50 81 ASP A N 1
ATOM 669 C CA . ASP A 1 81 ? 13.178 1.682 -26.624 1.00 76.50 81 ASP A CA 1
ATOM 670 C C . ASP A 1 81 ? 12.249 0.778 -27.465 1.00 76.50 81 ASP A C 1
ATOM 672 O O . ASP A 1 81 ? 12.268 0.748 -28.695 1.00 76.50 81 ASP A O 1
ATOM 676 N N . ALA A 1 82 ? 11.440 -0.023 -26.765 1.00 75.44 82 ALA A N 1
ATOM 677 C CA . ALA A 1 82 ? 10.447 -0.903 -27.349 1.00 75.44 82 ALA A CA 1
ATOM 678 C C . ALA A 1 82 ? 9.122 -0.147 -27.519 1.00 75.44 82 ALA A C 1
ATOM 680 O O . ALA A 1 82 ? 8.915 0.938 -26.971 1.00 75.44 82 ALA A O 1
ATOM 681 N N . GLU A 1 83 ? 8.177 -0.752 -28.237 1.00 87.12 83 GLU A N 1
ATOM 682 C CA . GLU A 1 83 ? 6.806 -0.246 -28.285 1.00 87.12 83 GLU A CA 1
ATOM 683 C C . GLU A 1 83 ? 6.264 -0.034 -26.859 1.00 87.12 83 GLU A C 1
ATOM 685 O O . GLU A 1 83 ? 6.298 -0.938 -26.015 1.00 87.12 83 GLU A O 1
ATOM 690 N N . VAL A 1 84 ? 5.778 1.183 -26.586 1.00 88.25 84 VAL A N 1
ATOM 691 C CA . VAL A 1 84 ? 5.340 1.585 -25.247 1.00 88.25 84 VAL A CA 1
ATOM 692 C C . VAL A 1 84 ? 4.192 0.691 -24.793 1.00 88.25 84 VAL A C 1
ATOM 694 O O . VAL A 1 84 ? 3.087 0.720 -25.336 1.00 88.25 84 VAL A O 1
ATOM 697 N N . TYR A 1 85 ? 4.436 -0.071 -23.731 1.00 91.69 85 TYR A N 1
ATOM 698 C CA . TYR A 1 85 ? 3.446 -0.955 -23.144 1.00 91.69 85 TYR A CA 1
ATOM 699 C C . TYR A 1 85 ? 2.269 -0.147 -22.592 1.00 91.69 85 TYR A C 1
ATOM 701 O O . TYR A 1 85 ? 2.429 0.732 -21.737 1.00 91.69 85 TYR A O 1
ATOM 709 N N . VAL A 1 86 ? 1.063 -0.500 -23.038 1.00 92.56 86 VAL A N 1
ATOM 710 C CA . VAL A 1 86 ? -0.194 0.071 -22.547 1.00 92.56 86 VAL A CA 1
ATOM 711 C C . VAL A 1 86 ? -0.722 -0.782 -21.384 1.00 92.56 86 VAL A C 1
ATOM 713 O O . VAL A 1 86 ? -1.067 -1.950 -21.594 1.00 92.56 86 VAL A O 1
ATOM 716 N N . PRO A 1 87 ? -0.814 -0.228 -20.158 1.00 94.81 87 PRO A N 1
ATOM 717 C CA . PRO A 1 87 ? -1.362 -0.931 -19.004 1.00 94.81 87 PRO A CA 1
ATOM 718 C C . PRO A 1 87 ? -2.773 -1.464 -19.247 1.00 94.81 87 PRO A C 1
ATOM 720 O O . PRO A 1 87 ? -3.649 -0.742 -19.717 1.00 94.81 87 PRO A O 1
ATOM 723 N N . ARG A 1 88 ? -3.014 -2.719 -18.858 1.00 94.94 88 ARG A N 1
ATOM 724 C CA . ARG A 1 88 ? -4.324 -3.389 -18.987 1.00 94.94 88 ARG A CA 1
ATOM 725 C C . ARG A 1 88 ? -5.106 -3.428 -17.677 1.00 94.94 88 ARG A C 1
ATOM 727 O O . ARG A 1 88 ? -6.255 -3.864 -17.641 1.00 94.94 88 ARG A O 1
ATOM 734 N N . LEU A 1 89 ? -4.484 -2.996 -16.582 1.00 96.00 89 LEU A N 1
ATOM 735 C CA . LEU A 1 89 ? -5.118 -2.941 -15.273 1.00 96.00 89 LEU A CA 1
ATOM 736 C C . LEU A 1 89 ? -6.234 -1.890 -15.279 1.00 96.00 89 LEU A C 1
ATOM 738 O O . LEU A 1 89 ? -5.977 -0.699 -15.415 1.00 96.00 89 LEU A O 1
ATOM 742 N N . TRP A 1 90 ? -7.482 -2.322 -15.109 1.00 97.25 90 TRP A N 1
ATOM 743 C CA . TRP A 1 90 ? -8.644 -1.455 -15.328 1.00 97.25 90 TRP A CA 1
ATOM 744 C C . TRP A 1 90 ? -8.705 -0.232 -14.393 1.00 97.25 90 TRP A C 1
ATOM 746 O O . TRP A 1 90 ? -9.275 0.786 -14.768 1.00 97.25 90 TRP A O 1
ATOM 756 N N . TYR A 1 91 ? -8.107 -0.315 -13.199 1.00 96.94 91 TYR A N 1
ATOM 757 C CA . TYR A 1 91 ? -8.013 0.788 -12.233 1.00 96.94 91 TYR A CA 1
ATOM 758 C C . TYR A 1 91 ? -6.667 1.524 -12.281 1.00 96.94 91 TYR A C 1
ATOM 760 O O . TYR A 1 91 ? -6.343 2.270 -11.359 1.00 96.94 91 TYR A O 1
ATOM 768 N N . TYR A 1 92 ? -5.857 1.317 -13.324 1.00 96.62 92 TYR A N 1
ATOM 769 C CA . TYR A 1 92 ? -4.504 1.871 -13.416 1.00 96.62 92 TYR A CA 1
ATOM 770 C C . TYR A 1 92 ? -4.468 3.391 -13.189 1.00 96.62 92 TYR A C 1
ATOM 772 O O . TYR A 1 92 ? -3.699 3.871 -12.358 1.00 96.62 92 TYR A O 1
ATOM 780 N N . ASN A 1 93 ? -5.349 4.137 -13.863 1.00 95.50 93 ASN A N 1
ATOM 781 C CA . ASN A 1 93 ? -5.397 5.599 -13.760 1.00 95.50 93 ASN A CA 1
ATOM 782 C C . ASN A 1 93 ? -5.788 6.087 -12.356 1.00 95.50 93 ASN A C 1
ATOM 784 O O . ASN A 1 93 ? -5.326 7.140 -11.933 1.00 95.50 93 ASN A O 1
ATOM 788 N N . LEU A 1 94 ? -6.566 5.304 -11.599 1.00 96.69 94 LEU A N 1
ATOM 789 C CA . LEU A 1 94 ? -7.003 5.669 -10.246 1.00 96.69 94 LEU A CA 1
ATOM 790 C C . LEU A 1 94 ? -5.866 5.631 -9.218 1.00 96.69 94 LEU A C 1
ATOM 792 O O . LEU A 1 94 ? -6.004 6.197 -8.141 1.00 96.69 94 LEU A O 1
ATOM 796 N N . LEU A 1 95 ? -4.749 4.962 -9.524 1.00 95.94 95 LEU A N 1
ATOM 797 C CA . LEU A 1 95 ? -3.576 4.881 -8.648 1.00 95.94 95 LEU A CA 1
ATOM 798 C C . LEU A 1 95 ? -2.343 5.601 -9.206 1.00 95.94 95 LEU A C 1
ATOM 800 O O . LEU A 1 95 ? -1.326 5.672 -8.513 1.00 95.94 95 LEU A O 1
ATOM 804 N N . LEU A 1 96 ? -2.429 6.182 -10.407 1.00 94.00 96 LEU A N 1
ATOM 805 C CA . LEU A 1 96 ? -1.305 6.869 -11.048 1.00 94.00 96 LEU A CA 1
ATOM 806 C C . LEU A 1 96 ? -0.765 8.028 -10.196 1.00 94.00 96 LEU A C 1
ATOM 808 O O . LEU A 1 96 ? 0.451 8.199 -10.088 1.00 94.00 96 LEU A O 1
ATOM 812 N N . PHE A 1 97 ? -1.661 8.727 -9.491 1.00 92.25 97 PHE A N 1
ATOM 813 C CA . PHE A 1 97 ? -1.325 9.817 -8.571 1.00 92.25 97 PHE A CA 1
ATOM 814 C C . PHE A 1 97 ? -0.299 9.409 -7.499 1.00 92.25 97 PHE A C 1
ATOM 816 O O . PHE A 1 97 ? 0.436 10.252 -6.996 1.00 92.25 97 PHE A O 1
ATOM 823 N N . THR A 1 98 ? -0.216 8.121 -7.142 1.00 90.06 98 THR A N 1
ATOM 824 C CA . THR A 1 98 ? 0.738 7.635 -6.130 1.00 90.06 98 THR A CA 1
ATOM 825 C C . THR A 1 98 ? 2.192 7.655 -6.612 1.00 90.06 98 THR A C 1
ATOM 827 O O . THR A 1 98 ? 3.100 7.690 -5.787 1.00 90.06 98 THR A O 1
ATOM 830 N N . CYS A 1 99 ? 2.426 7.664 -7.929 1.00 84.81 99 CYS A N 1
ATOM 831 C CA . CYS A 1 99 ? 3.756 7.779 -8.533 1.00 84.81 99 CYS A CA 1
ATOM 832 C C . CYS A 1 99 ? 4.132 9.233 -8.845 1.00 84.81 99 CYS A C 1
ATOM 834 O O . CYS A 1 99 ? 5.296 9.609 -8.744 1.00 84.81 99 CYS A O 1
ATOM 836 N N . GLU A 1 100 ? 3.156 10.063 -9.215 1.00 75.56 100 GLU A N 1
ATOM 837 C CA . GLU A 1 100 ? 3.384 11.461 -9.614 1.00 75.56 100 GLU A CA 1
ATOM 838 C C . GLU A 1 100 ? 3.851 12.348 -8.454 1.00 75.56 100 GLU A C 1
ATOM 840 O O . GLU A 1 100 ? 4.581 13.310 -8.673 1.00 75.56 100 GLU A O 1
ATOM 845 N N . GLN A 1 101 ? 3.551 11.954 -7.214 1.00 64.81 101 GLN A N 1
ATOM 846 C CA . GLN A 1 101 ? 4.013 12.606 -5.980 1.00 64.81 101 GLN A CA 1
ATOM 847 C C . GLN A 1 101 ? 5.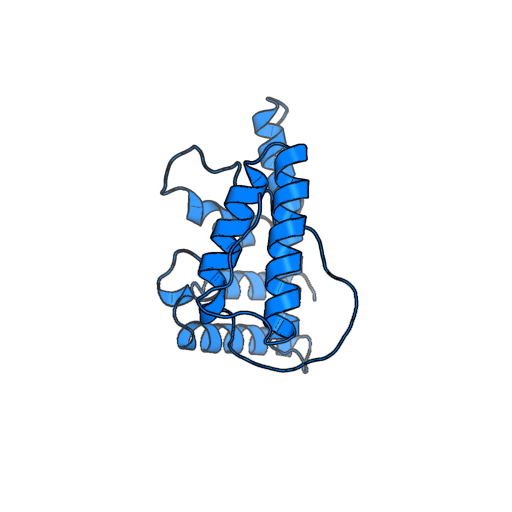546 12.653 -5.802 1.00 64.81 101 GLN A C 1
ATOM 849 O O . GLN A 1 101 ? 6.026 13.268 -4.849 1.00 64.81 101 GLN A O 1
ATOM 854 N N . HIS A 1 102 ? 6.315 11.994 -6.677 1.00 55.91 102 HIS A N 1
ATOM 855 C CA . HIS A 1 102 ? 7.780 11.956 -6.655 1.00 55.91 102 HIS A CA 1
ATOM 856 C C . HIS A 1 102 ? 8.455 12.867 -7.698 1.00 55.91 102 HIS A C 1
ATOM 858 O O . HIS A 1 102 ? 9.680 12.950 -7.703 1.00 55.91 102 HIS A O 1
ATOM 864 N N . LYS A 1 103 ? 7.698 13.554 -8.567 1.00 54.22 103 LYS A N 1
ATOM 865 C CA . LYS A 1 103 ? 8.271 14.303 -9.704 1.00 54.22 103 LYS A CA 1
ATOM 866 C C . LYS A 1 103 ? 8.864 15.678 -9.357 1.00 54.22 103 LYS A C 1
ATOM 868 O O . LYS A 1 103 ? 9.674 16.174 -10.127 1.00 54.22 103 LYS A O 1
ATOM 873 N N . ASP A 1 104 ? 8.570 16.248 -8.186 1.00 49.34 104 ASP A N 1
ATOM 874 C CA . ASP A 1 104 ? 9.076 17.583 -7.797 1.00 49.34 104 ASP A CA 1
ATOM 875 C C . ASP A 1 104 ? 10.481 17.580 -7.159 1.00 49.34 104 ASP A C 1
ATOM 877 O O . ASP A 1 104 ? 10.952 18.600 -6.653 1.00 49.34 104 ASP A O 1
ATOM 881 N N . LYS A 1 105 ? 11.186 16.443 -7.162 1.00 44.75 105 LYS A N 1
ATOM 882 C CA . LYS A 1 105 ? 12.576 16.353 -6.690 1.00 44.75 105 LYS A CA 1
ATOM 883 C C . LYS A 1 105 ? 13.409 15.509 -7.650 1.00 44.75 105 LYS A C 1
ATOM 885 O O . LYS A 1 105 ? 13.596 14.325 -7.404 1.00 44.75 105 LYS A O 1
ATOM 890 N N . SER A 1 106 ? 13.940 16.161 -8.688 1.00 40.53 106 SER A N 1
ATOM 891 C CA . SER A 1 106 ? 14.979 15.685 -9.627 1.00 40.53 106 SER A CA 1
ATOM 892 C C . SER A 1 106 ? 14.672 14.404 -10.423 1.00 40.53 106 SER A C 1
ATOM 894 O O . SER A 1 106 ? 14.322 13.366 -9.870 1.00 40.53 106 SER A O 1
ATOM 896 N N . GLU A 1 107 ? 14.895 14.464 -11.737 1.00 43.97 107 GLU A N 1
ATOM 897 C CA . GLU A 1 107 ? 14.633 13.421 -12.747 1.00 43.97 107 GLU A CA 1
ATOM 898 C C . GLU A 1 107 ? 15.438 12.105 -12.606 1.00 43.97 107 GLU A C 1
ATOM 900 O O . GLU A 1 107 ? 15.466 11.314 -13.538 1.00 43.97 107 GLU A O 1
ATOM 905 N N . ASP A 1 108 ? 16.030 11.795 -11.448 1.00 38.81 108 ASP A N 1
ATOM 906 C CA . ASP A 1 108 ? 16.983 10.675 -11.307 1.00 38.81 108 ASP A CA 1
ATOM 907 C C . ASP A 1 108 ? 16.555 9.573 -10.308 1.00 38.81 108 ASP A C 1
ATOM 909 O O . ASP A 1 108 ? 17.319 8.674 -9.965 1.00 38.81 108 ASP A O 1
ATOM 913 N N . SER A 1 109 ? 15.317 9.608 -9.793 1.00 41.47 109 SER A N 1
ATOM 914 C CA . SER A 1 109 ? 14.890 8.735 -8.674 1.00 41.47 109 SER A CA 1
ATOM 915 C C . SER A 1 109 ? 13.976 7.551 -9.027 1.00 41.47 109 SER A C 1
ATOM 917 O O . SER A 1 109 ? 13.452 6.890 -8.127 1.00 41.47 109 SER A O 1
ATOM 919 N N . LEU A 1 110 ? 13.806 7.202 -10.305 1.00 46.56 110 LEU A N 1
ATOM 920 C CA . LEU A 1 110 ? 13.001 6.031 -10.705 1.00 46.56 110 LEU A CA 1
ATOM 921 C C . LEU A 1 110 ? 13.638 4.674 -10.334 1.00 46.56 110 LEU A C 1
ATOM 923 O O . LEU A 1 110 ? 12.954 3.651 -10.336 1.00 46.56 110 LEU A O 1
ATOM 927 N N . SER A 1 111 ? 14.899 4.664 -9.895 1.00 39.31 111 SER A N 1
ATOM 928 C CA . SER A 1 111 ? 15.596 3.478 -9.375 1.00 39.31 111 SER A CA 1
ATOM 929 C C . SER A 1 111 ? 15.223 3.106 -7.928 1.00 39.31 111 SER A C 1
ATOM 931 O O . SER A 1 111 ? 15.499 1.992 -7.483 1.00 39.31 111 SER A O 1
ATOM 933 N N . SER A 1 112 ? 14.530 3.981 -7.186 1.00 38.31 112 SER A N 1
ATOM 934 C CA . SER A 1 112 ? 14.259 3.777 -5.749 1.00 38.31 112 SER A CA 1
ATOM 935 C C . SER A 1 112 ? 13.118 2.797 -5.427 1.00 38.31 112 SER A C 1
ATOM 937 O O . SER A 1 112 ? 12.812 2.567 -4.258 1.00 38.31 112 SER A O 1
ATOM 939 N N . PHE A 1 113 ? 12.475 2.183 -6.425 1.00 43.38 113 PHE A N 1
ATOM 940 C CA . PHE A 1 113 ? 11.338 1.278 -6.189 1.00 43.38 113 PHE A CA 1
ATOM 941 C C . PHE A 1 113 ? 11.722 -0.193 -5.969 1.00 43.38 113 PHE A C 1
ATOM 943 O O . PHE A 1 113 ? 10.845 -1.016 -5.677 1.00 43.38 113 PHE A O 1
ATOM 950 N N . GLN A 1 114 ? 13.011 -0.528 -6.048 1.00 38.88 114 GLN A N 1
ATOM 951 C CA . GLN A 1 114 ? 13.538 -1.830 -5.647 1.00 38.88 114 GLN A CA 1
ATOM 952 C C . GLN A 1 114 ? 13.813 -1.831 -4.136 1.00 38.88 114 GLN A C 1
ATOM 954 O O . GLN A 1 114 ? 14.892 -1.419 -3.733 1.00 38.88 114 GLN A O 1
ATOM 959 N N . ASN A 1 115 ? 12.834 -2.218 -3.304 1.00 34.97 115 ASN A N 1
ATOM 960 C CA . ASN A 1 115 ? 13.026 -2.895 -1.996 1.00 34.97 115 ASN A CA 1
ATOM 961 C C . ASN A 1 115 ? 11.738 -2.948 -1.149 1.00 34.97 115 ASN A C 1
ATOM 963 O O . ASN A 1 115 ? 11.757 -2.644 0.037 1.00 34.97 115 ASN A O 1
ATOM 967 N N . GLU A 1 116 ? 10.612 -3.369 -1.725 1.00 37.69 116 GLU A N 1
ATOM 968 C CA . GLU A 1 116 ? 9.481 -3.853 -0.915 1.00 37.69 116 GLU A CA 1
ATOM 969 C C . GLU A 1 116 ? 8.842 -5.073 -1.589 1.00 37.69 116 GLU A C 1
ATOM 971 O O . GLU A 1 116 ? 7.704 -5.039 -2.049 1.00 37.69 116 GLU A O 1
ATOM 976 N N . GLU A 1 117 ? 9.601 -6.165 -1.689 1.00 35.59 117 GLU A N 1
ATOM 977 C CA . GLU A 1 117 ? 9.032 -7.504 -1.854 1.00 35.59 117 GLU A CA 1
ATOM 978 C C . GLU A 1 117 ? 9.950 -8.513 -1.132 1.00 35.59 117 GLU A C 1
ATOM 980 O O . GLU A 1 117 ? 11.155 -8.518 -1.370 1.00 35.59 117 GLU A O 1
ATOM 985 N N . GLN A 1 118 ? 9.340 -9.343 -0.267 1.00 33.81 118 GLN A N 1
ATOM 986 C CA . GLN A 1 118 ? 9.880 -10.341 0.689 1.00 33.81 118 GLN A CA 1
ATOM 987 C C . GLN A 1 118 ? 10.160 -9.779 2.107 1.00 33.81 118 GLN A C 1
ATOM 989 O O . GLN A 1 118 ? 11.022 -8.934 2.283 1.00 33.81 118 GLN A O 1
ATOM 994 N N . ALA A 1 119 ? 9.470 -10.166 3.188 1.00 32.62 119 ALA A N 1
ATOM 995 C CA . ALA A 1 119 ? 8.836 -11.447 3.489 1.00 32.62 119 ALA A CA 1
ATOM 996 C C . ALA A 1 119 ? 7.540 -11.297 4.314 1.00 32.62 119 ALA A C 1
ATOM 998 O O . ALA A 1 119 ? 7.518 -10.670 5.371 1.00 32.62 119 ALA A O 1
ATOM 999 N N . THR A 1 120 ? 6.477 -11.961 3.866 1.00 31.53 120 THR A N 1
ATOM 1000 C CA . THR A 1 120 ? 5.381 -12.416 4.726 1.00 31.53 120 THR A CA 1
ATOM 1001 C C . THR A 1 120 ? 5.244 -13.914 4.497 1.00 31.53 120 THR A C 1
ATOM 1003 O O . THR A 1 120 ? 4.779 -14.303 3.431 1.00 31.53 120 THR A O 1
ATOM 1006 N N . ASP A 1 121 ? 5.717 -14.733 5.435 1.00 35.69 121 ASP A N 1
ATOM 1007 C CA . ASP A 1 121 ? 4.880 -15.695 6.164 1.00 35.69 121 ASP A CA 1
ATOM 1008 C C . ASP A 1 121 ? 5.724 -16.455 7.204 1.00 35.69 121 ASP A C 1
ATOM 1010 O O . ASP A 1 121 ? 6.715 -17.095 6.850 1.00 35.69 121 ASP A O 1
ATOM 1014 N N . LYS A 1 122 ? 5.339 -16.332 8.480 1.00 36.53 122 LYS A N 1
ATOM 1015 C CA . LYS A 1 122 ? 5.199 -17.404 9.483 1.00 36.53 122 LYS A CA 1
ATOM 1016 C C . LYS A 1 122 ? 5.088 -16.801 10.885 1.00 36.53 122 LYS A C 1
ATOM 1018 O O . LYS A 1 122 ? 6.064 -16.433 11.527 1.00 36.53 122 LYS A O 1
ATOM 1023 N N . ASP A 1 123 ? 3.831 -16.658 11.281 1.00 37.69 123 ASP A N 1
ATOM 1024 C CA . ASP A 1 123 ? 3.269 -16.933 12.602 1.00 37.69 123 ASP A CA 1
ATOM 1025 C C . ASP A 1 123 ? 4.230 -16.959 13.810 1.00 37.69 123 ASP A C 1
ATOM 1027 O O . ASP A 1 123 ? 4.974 -17.914 14.014 1.00 37.69 123 ASP A O 1
ATOM 1031 N N . THR A 1 124 ? 4.143 -15.938 14.668 1.00 34.69 124 THR A N 1
ATOM 1032 C CA . THR A 1 124 ? 4.050 -16.103 16.130 1.00 34.69 124 THR A CA 1
ATOM 1033 C C . THR A 1 124 ? 3.544 -14.795 16.741 1.00 34.69 124 THR A C 1
ATOM 1035 O O . THR A 1 124 ? 4.178 -13.745 16.644 1.00 34.69 124 THR A O 1
ATOM 1038 N N . LYS A 1 125 ? 2.382 -14.871 17.399 1.00 47.25 125 LYS A N 1
ATOM 1039 C CA . LYS A 1 125 ? 1.855 -13.884 18.354 1.00 47.25 125 LYS A CA 1
ATOM 1040 C C . LYS A 1 125 ? 2.965 -13.203 19.168 1.00 47.25 125 LYS A C 1
ATOM 1042 O O . LYS A 1 125 ? 3.644 -13.880 19.937 1.00 47.25 125 LYS A O 1
ATOM 1047 N N . ARG A 1 126 ? 2.985 -11.868 19.168 1.00 32.06 126 ARG A N 1
ATOM 1048 C CA . ARG A 1 126 ? 3.036 -11.075 20.409 1.00 32.06 126 ARG A CA 1
ATOM 1049 C C . ARG A 1 126 ? 2.747 -9.598 20.142 1.00 32.06 126 ARG A C 1
ATOM 1051 O O . ARG A 1 126 ? 3.435 -8.919 19.392 1.00 32.06 126 ARG A O 1
ATOM 1058 N N . THR A 1 127 ? 1.688 -9.138 20.794 1.00 40.28 127 THR A N 1
ATOM 1059 C CA . THR A 1 127 ? 1.458 -7.777 21.274 1.00 40.28 127 THR A CA 1
ATOM 1060 C C . THR A 1 127 ? 2.763 -7.105 21.711 1.00 40.28 127 THR A C 1
ATOM 1062 O O . THR A 1 127 ? 3.555 -7.750 22.391 1.00 40.28 127 THR A O 1
ATOM 1065 N N . VAL A 1 128 ? 2.942 -5.823 21.375 1.00 38.62 128 VAL A N 1
ATOM 1066 C CA . VAL A 1 128 ? 3.348 -4.713 22.271 1.00 38.62 128 VAL A CA 1
ATOM 1067 C C . VAL A 1 128 ? 3.873 -3.538 21.432 1.00 38.62 128 VAL A C 1
ATOM 1069 O O . VAL A 1 128 ? 4.632 -3.688 20.480 1.00 38.62 128 VAL A O 1
ATOM 1072 N N . GLN A 1 129 ? 3.382 -2.354 21.789 1.00 40.91 129 GLN A N 1
ATOM 1073 C CA . GLN A 1 129 ? 3.756 -1.041 21.277 1.00 40.91 129 GLN A CA 1
ATOM 1074 C C . GLN A 1 129 ? 5.243 -0.692 21.494 1.00 40.91 129 GLN A C 1
ATOM 1076 O O . GLN A 1 129 ? 5.875 -1.125 22.450 1.00 40.91 129 GLN A O 1
ATOM 1081 N N . SER A 1 130 ? 5.725 0.228 20.650 1.00 47.31 130 SER A N 1
ATOM 1082 C CA . SER A 1 130 ? 6.649 1.322 21.008 1.00 47.31 130 SER A CA 1
ATOM 1083 C C . SER A 1 130 ? 8.040 0.982 21.569 1.00 47.31 130 SER A C 1
ATOM 1085 O O . SER A 1 130 ? 8.356 1.381 22.687 1.00 47.31 130 SER A O 1
ATOM 1087 N N . VAL A 1 131 ? 8.923 0.378 20.761 1.00 39.62 131 VAL A N 1
ATOM 1088 C CA . VAL A 1 131 ? 10.382 0.353 21.051 1.00 39.62 131 VAL A CA 1
ATOM 1089 C C . VAL A 1 131 ? 11.257 0.816 19.863 1.00 39.62 131 VAL A C 1
ATOM 1091 O O . VAL A 1 131 ? 12.458 1.034 20.026 1.00 39.62 131 VAL A O 1
ATOM 1094 N N . ASP A 1 132 ? 10.677 1.066 18.681 1.00 46.69 132 ASP A N 1
ATOM 1095 C CA . ASP A 1 132 ? 11.448 1.375 17.459 1.00 46.69 132 ASP A CA 1
ATOM 1096 C C . ASP A 1 132 ? 12.263 2.683 17.503 1.00 46.69 132 ASP A C 1
ATOM 1098 O O . ASP A 1 132 ? 13.243 2.813 16.768 1.00 46.69 132 ASP A O 1
ATOM 1102 N N . ASP A 1 133 ? 11.931 3.635 18.380 1.00 54.81 133 ASP A N 1
ATOM 1103 C CA . ASP A 1 133 ? 12.650 4.919 18.436 1.00 54.81 133 ASP A CA 1
ATOM 1104 C C . ASP A 1 133 ? 13.987 4.850 19.193 1.00 54.81 133 ASP A C 1
ATOM 1106 O O . ASP A 1 133 ? 14.852 5.695 18.974 1.00 54.81 133 ASP A O 1
ATOM 1110 N N . ILE A 1 134 ? 14.210 3.837 20.037 1.00 44.81 134 ILE A N 1
ATOM 1111 C CA . ILE A 1 134 ? 15.410 3.790 20.896 1.00 44.81 134 ILE A CA 1
ATOM 1112 C C . ILE A 1 134 ? 16.581 3.087 20.182 1.00 44.81 134 ILE A C 1
ATOM 1114 O O . ILE A 1 134 ? 17.742 3.425 20.396 1.00 44.81 134 ILE A O 1
ATOM 1118 N N . HIS A 1 135 ? 16.286 2.156 19.266 1.00 51.19 135 HIS A N 1
ATOM 1119 C CA . HIS A 1 135 ? 17.292 1.351 18.550 1.00 51.19 135 HIS A CA 1
ATOM 1120 C C . HIS A 1 135 ? 17.342 1.616 17.032 1.00 51.19 135 HIS A C 1
ATOM 1122 O O . HIS A 1 135 ? 18.250 1.138 16.344 1.00 51.19 135 HIS A O 1
ATOM 1128 N N . GLY A 1 136 ? 16.405 2.402 16.487 1.00 56.94 136 GLY A N 1
ATOM 1129 C CA . GLY A 1 136 ? 16.252 2.592 15.041 1.00 56.94 136 GLY A CA 1
ATOM 1130 C C . GLY A 1 136 ? 17.415 3.318 14.354 1.00 56.94 136 GLY A C 1
ATOM 1131 O O . GLY A 1 136 ? 17.675 3.075 13.175 1.00 56.94 136 GLY A O 1
ATOM 1132 N N . GLY A 1 137 ? 18.138 4.188 15.068 1.00 69.94 137 GLY A N 1
ATOM 1133 C CA . GLY A 1 137 ? 19.277 4.931 14.514 1.00 69.94 137 GLY A CA 1
ATOM 1134 C C . GLY A 1 137 ? 20.524 4.065 14.315 1.00 69.94 137 GLY A C 1
ATOM 1135 O O . GLY A 1 137 ? 21.106 4.043 13.227 1.00 69.94 137 GLY A O 1
ATOM 1136 N N . ILE A 1 138 ? 20.906 3.306 15.346 1.00 77.12 138 ILE A N 1
ATOM 1137 C CA . ILE A 1 138 ? 22.113 2.467 15.327 1.00 77.12 138 ILE A CA 1
ATOM 1138 C C . ILE A 1 138 ? 21.925 1.290 14.367 1.00 77.12 138 ILE A C 1
ATOM 1140 O O . ILE A 1 138 ? 22.787 1.064 13.518 1.00 77.12 138 ILE A O 1
ATOM 1144 N N . GLY A 1 139 ? 20.776 0.605 14.415 1.00 80.06 139 GLY A N 1
ATOM 1145 C CA . GLY A 1 139 ? 20.496 -0.531 13.529 1.00 80.06 139 GLY A CA 1
ATOM 1146 C C . GLY A 1 139 ? 20.564 -0.161 12.043 1.00 80.06 139 GLY A C 1
ATOM 1147 O O . GLY A 1 139 ? 21.184 -0.872 11.252 1.00 80.06 139 GLY A O 1
ATOM 1148 N N . LYS A 1 140 ? 20.012 1.002 11.660 1.00 81.00 140 LYS A N 1
ATOM 1149 C CA . LYS A 1 140 ? 20.085 1.507 10.276 1.00 81.00 140 LYS A CA 1
ATOM 1150 C C . LYS A 1 140 ? 21.517 1.834 9.847 1.00 81.00 140 LYS A C 1
ATOM 1152 O O . LYS A 1 140 ? 21.904 1.495 8.730 1.00 81.00 140 LYS A O 1
ATOM 1157 N N . ASN A 1 141 ? 22.311 2.467 10.715 1.00 80.88 141 ASN A N 1
ATOM 1158 C CA . ASN A 1 141 ? 23.700 2.823 10.408 1.00 80.88 141 ASN A CA 1
ATOM 1159 C C . ASN A 1 141 ? 24.593 1.579 10.264 1.00 80.88 141 ASN A C 1
ATOM 1161 O O . ASN A 1 141 ? 25.354 1.479 9.302 1.00 80.88 141 ASN A O 1
ATOM 1165 N N . VAL A 1 142 ? 24.450 0.610 11.176 1.00 88.62 142 VAL A N 1
ATOM 1166 C CA . VAL A 1 142 ? 25.161 -0.677 11.126 1.00 88.62 142 VAL A CA 1
ATOM 1167 C C . VAL A 1 142 ? 24.810 -1.426 9.842 1.00 88.62 142 VAL A C 1
ATOM 1169 O O . VAL A 1 142 ? 25.710 -1.831 9.109 1.00 88.62 142 VAL A O 1
ATOM 1172 N N . ALA A 1 143 ? 23.520 -1.526 9.502 1.00 89.19 143 ALA A N 1
ATOM 1173 C CA . ALA A 1 143 ? 23.079 -2.173 8.268 1.00 89.19 143 ALA A CA 1
ATOM 1174 C C . ALA A 1 143 ? 23.649 -1.495 7.010 1.00 89.19 143 ALA A C 1
ATOM 1176 O O . ALA A 1 143 ? 24.068 -2.180 6.079 1.00 89.19 143 ALA A O 1
ATOM 1177 N N . HIS A 1 144 ? 23.695 -0.159 6.976 1.00 89.88 144 HIS A N 1
ATOM 1178 C CA . HIS A 1 144 ? 24.287 0.580 5.860 1.00 89.88 144 HIS A CA 1
ATOM 1179 C C . HIS A 1 144 ? 25.787 0.283 5.708 1.00 89.88 144 HIS A C 1
ATOM 1181 O O . HIS A 1 144 ? 26.243 -0.011 4.605 1.00 89.88 144 HIS A O 1
ATOM 1187 N N . LYS A 1 145 ? 26.543 0.277 6.813 1.00 90.88 145 LYS A N 1
ATOM 1188 C CA . LYS A 1 145 ? 27.983 -0.020 6.801 1.00 90.88 145 LYS A CA 1
ATOM 1189 C C . LYS A 1 145 ? 28.278 -1.463 6.397 1.00 90.88 145 LYS A C 1
ATOM 1191 O O . LYS A 1 145 ? 29.131 -1.672 5.543 1.00 90.88 145 LYS A O 1
ATOM 1196 N N . LEU A 1 146 ? 27.541 -2.444 6.926 1.00 94.31 146 LEU A N 1
ATOM 1197 C CA . LEU A 1 146 ? 27.702 -3.856 6.552 1.00 94.31 146 LEU A CA 1
ATOM 1198 C C . LEU A 1 146 ? 27.440 -4.101 5.058 1.00 94.31 146 LEU A C 1
ATOM 1200 O O . LEU A 1 146 ? 28.088 -4.952 4.457 1.00 94.31 146 LEU A O 1
ATOM 1204 N N . ARG A 1 147 ? 26.520 -3.349 4.437 1.00 92.31 147 ARG A N 1
ATOM 1205 C CA . ARG A 1 147 ? 26.265 -3.426 2.985 1.00 92.31 147 ARG A CA 1
ATOM 1206 C C . ARG A 1 147 ? 27.416 -2.876 2.140 1.00 92.31 147 ARG A C 1
ATOM 1208 O O . ARG A 1 147 ? 27.568 -3.314 1.007 1.00 92.31 147 ARG A O 1
ATOM 1215 N N . GLY A 1 148 ? 28.198 -1.938 2.674 1.00 84.12 148 GLY A N 1
ATOM 1216 C CA . GLY A 1 148 ? 29.359 -1.352 1.997 1.00 84.12 148 GLY A CA 1
ATOM 1217 C C . GLY A 1 148 ? 30.680 -2.097 2.225 1.00 84.12 148 GLY A C 1
ATOM 1218 O O . GLY A 1 148 ? 31.687 -1.743 1.616 1.00 84.12 148 GLY A O 1
ATOM 1219 N N . MET A 1 149 ? 30.713 -3.105 3.102 1.00 95.44 149 MET A N 1
ATOM 1220 C CA . MET A 1 149 ? 31.920 -3.890 3.384 1.00 95.44 149 MET A CA 1
ATOM 1221 C C . MET A 1 149 ? 32.140 -4.997 2.345 1.00 95.44 149 MET A C 1
ATOM 1223 O O . MET A 1 149 ? 31.192 -5.590 1.835 1.00 95.44 149 MET A O 1
ATOM 1227 N N . ARG A 1 150 ? 33.411 -5.342 2.089 1.00 94.50 150 ARG A N 1
ATOM 1228 C CA . ARG A 1 150 ? 33.771 -6.578 1.368 1.00 94.50 150 ARG A CA 1
ATOM 1229 C C . ARG A 1 150 ? 33.277 -7.798 2.153 1.00 94.50 150 ARG A C 1
ATOM 1231 O O . ARG A 1 150 ? 33.297 -7.771 3.382 1.00 94.50 150 ARG A O 1
ATOM 1238 N N . ASN A 1 151 ? 32.896 -8.874 1.460 1.00 89.75 151 ASN A N 1
ATOM 1239 C CA . ASN A 1 151 ? 32.264 -10.048 2.082 1.00 89.75 151 ASN A CA 1
ATOM 1240 C C . ASN A 1 151 ? 33.053 -10.626 3.269 1.00 89.75 151 ASN A C 1
ATOM 1242 O O . ASN A 1 151 ? 32.461 -10.910 4.303 1.00 89.75 151 ASN A O 1
ATOM 1246 N N . GLU A 1 152 ? 34.379 -10.732 3.163 1.00 92.62 152 GLU A N 1
ATOM 1247 C CA . GLU A 1 152 ? 35.227 -11.233 4.257 1.00 92.62 152 GLU A CA 1
ATOM 1248 C C . GLU A 1 152 ? 35.131 -10.360 5.517 1.00 92.62 152 GLU A C 1
ATOM 1250 O O . GLU A 1 152 ? 34.920 -10.858 6.619 1.00 92.62 152 GLU A O 1
ATOM 1255 N N . GLN A 1 153 ? 35.209 -9.037 5.346 1.00 94.19 153 GLN A N 1
ATOM 1256 C CA . GLN A 1 153 ? 35.101 -8.070 6.441 1.00 94.19 153 GLN A CA 1
ATOM 1257 C C . GLN A 1 153 ? 33.695 -8.051 7.037 1.00 94.19 153 GLN A C 1
ATOM 1259 O O . GLN A 1 153 ? 33.536 -7.927 8.248 1.00 94.19 153 GLN A O 1
ATOM 1264 N N . LYS A 1 154 ? 32.673 -8.223 6.194 1.00 95.50 154 LYS A N 1
ATOM 1265 C CA . LYS A 1 154 ? 31.278 -8.297 6.620 1.00 95.50 154 LYS A CA 1
ATOM 1266 C C . LYS A 1 154 ? 31.033 -9.499 7.537 1.00 95.50 154 LYS A C 1
ATOM 1268 O O . LYS A 1 154 ? 30.433 -9.320 8.588 1.00 95.50 154 LYS A O 1
ATOM 1273 N N . ILE A 1 155 ? 31.542 -10.682 7.182 1.00 91.75 155 ILE A N 1
ATOM 1274 C CA . ILE A 1 155 ? 31.406 -11.902 8.000 1.00 91.75 155 ILE A CA 1
ATOM 1275 C C . ILE A 1 155 ? 32.057 -11.708 9.377 1.00 91.75 155 ILE A C 1
ATOM 1277 O O . ILE A 1 155 ? 31.469 -12.049 10.403 1.00 91.75 155 ILE A O 1
ATOM 1281 N N . ILE A 1 156 ? 33.257 -11.120 9.409 1.00 93.38 156 ILE A N 1
ATOM 1282 C CA . ILE A 1 156 ? 33.984 -10.851 10.658 1.00 93.38 156 ILE A CA 1
ATOM 1283 C C . ILE A 1 156 ? 33.233 -9.819 11.512 1.00 93.38 156 ILE A C 1
ATOM 1285 O O . ILE A 1 156 ? 33.026 -10.039 12.705 1.00 93.38 156 ILE A O 1
ATOM 1289 N N . ALA A 1 157 ? 32.774 -8.723 10.903 1.00 94.88 157 ALA A N 1
ATOM 1290 C CA . ALA A 1 157 ? 32.013 -7.683 11.588 1.00 94.88 157 ALA A CA 1
ATOM 1291 C C . ALA A 1 157 ? 30.688 -8.215 12.158 1.00 94.88 157 ALA A C 1
ATOM 1293 O O . ALA A 1 157 ? 30.353 -7.908 13.300 1.00 94.88 157 ALA A O 1
ATOM 1294 N N . GLU A 1 158 ? 29.954 -9.038 11.403 1.00 93.44 158 GLU A N 1
ATOM 1295 C CA . GLU A 1 158 ? 28.713 -9.672 11.865 1.00 93.44 158 GLU A CA 1
ATOM 1296 C C . GLU A 1 158 ? 28.953 -10.572 13.079 1.00 93.44 158 GLU A C 1
ATOM 1298 O O . GLU A 1 158 ? 28.217 -10.476 14.061 1.00 93.44 158 GLU A O 1
ATOM 1303 N N . LYS A 1 159 ? 30.012 -11.392 13.056 1.00 94.25 159 LYS A N 1
ATOM 1304 C CA . LYS A 1 159 ? 30.391 -12.221 14.206 1.00 94.25 159 LYS A CA 1
ATOM 1305 C C . LYS A 1 159 ? 30.661 -11.364 15.447 1.00 94.25 159 LYS A C 1
ATOM 1307 O O . LYS A 1 159 ? 30.069 -11.617 16.489 1.00 94.25 159 LYS A O 1
ATOM 1312 N N . ILE A 1 160 ? 31.493 -10.327 15.328 1.00 94.25 160 ILE A N 1
ATOM 1313 C CA . ILE A 1 160 ? 31.852 -9.455 16.459 1.00 94.25 160 ILE A CA 1
ATOM 1314 C C . ILE A 1 160 ? 30.619 -8.754 17.036 1.00 94.25 160 ILE A C 1
ATOM 1316 O O . ILE A 1 160 ? 30.451 -8.690 18.252 1.00 94.25 160 ILE A O 1
ATOM 1320 N N . ILE A 1 161 ? 29.740 -8.234 16.174 1.00 93.31 161 ILE A N 1
ATOM 1321 C CA . ILE A 1 161 ? 28.495 -7.590 16.608 1.00 93.31 161 ILE A CA 1
ATOM 1322 C C . ILE A 1 161 ? 27.627 -8.590 17.379 1.00 93.31 161 ILE A C 1
ATOM 1324 O O . ILE A 1 161 ? 27.114 -8.252 18.445 1.00 93.31 161 ILE A O 1
ATOM 1328 N N . ASN A 1 162 ? 27.493 -9.820 16.879 1.00 92.19 162 ASN A N 1
ATOM 1329 C CA . ASN A 1 162 ? 26.729 -10.866 17.554 1.00 92.19 162 ASN A CA 1
ATOM 1330 C C . ASN A 1 162 ? 27.345 -11.251 18.903 1.00 92.19 162 ASN A C 1
ATOM 1332 O O . ASN A 1 162 ? 26.605 -11.374 19.875 1.00 92.19 162 ASN A O 1
ATOM 1336 N N . ASP A 1 163 ? 28.670 -11.373 18.988 1.00 92.69 163 ASP A N 1
ATOM 1337 C CA . ASP A 1 163 ? 29.375 -11.686 20.234 1.00 92.69 163 ASP A CA 1
ATOM 1338 C C . ASP A 1 163 ? 29.143 -10.584 21.283 1.00 92.69 163 ASP A C 1
ATOM 1340 O O . ASP A 1 163 ? 28.792 -10.867 22.430 1.00 92.69 163 ASP A O 1
ATOM 1344 N N . VAL A 1 164 ? 29.240 -9.308 20.887 1.00 92.81 164 VAL A N 1
ATOM 1345 C CA . VAL A 1 164 ? 28.946 -8.169 21.775 1.00 92.81 164 VAL A CA 1
ATOM 1346 C C . VAL A 1 164 ? 27.495 -8.205 22.255 1.00 92.81 164 VAL A C 1
ATOM 1348 O O . VAL A 1 164 ? 27.240 -8.032 23.448 1.00 92.81 164 VAL A O 1
ATOM 1351 N N . LEU A 1 165 ? 26.536 -8.454 21.359 1.00 90.62 165 LEU A N 1
ATOM 1352 C CA . LEU A 1 165 ? 25.120 -8.536 21.724 1.00 90.62 165 LEU A CA 1
ATOM 1353 C C . LEU A 1 165 ? 24.842 -9.724 22.654 1.00 90.62 165 LEU A C 1
ATOM 1355 O O . LEU A 1 165 ? 24.110 -9.565 23.630 1.00 90.62 165 LEU A O 1
ATOM 1359 N N . TYR A 1 166 ? 25.464 -10.876 22.402 1.00 92.19 166 TYR A N 1
ATOM 1360 C CA . TYR A 1 166 ? 25.381 -12.064 23.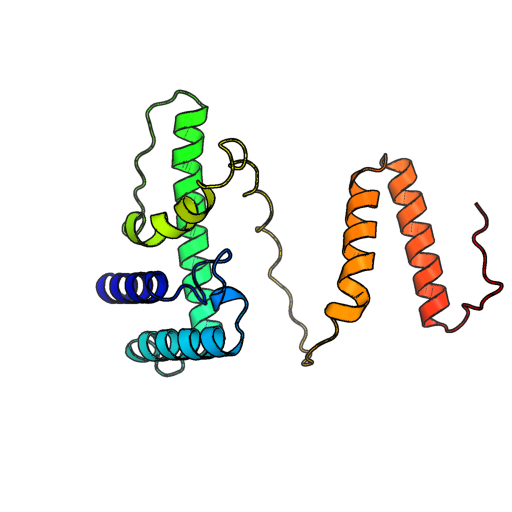249 1.00 92.19 166 TYR A CA 1
ATOM 1361 C C . TYR A 1 166 ? 25.898 -11.779 24.666 1.00 92.19 166 TYR A C 1
ATOM 1363 O O . TYR A 1 166 ? 25.194 -12.021 25.647 1.00 92.19 166 TYR A O 1
ATOM 1371 N N . HIS A 1 167 ? 27.084 -11.176 24.798 1.00 90.56 167 HIS A N 1
ATOM 1372 C CA . HIS A 1 167 ? 27.620 -10.785 26.104 1.00 90.56 167 HIS A CA 1
ATOM 1373 C C . HIS A 1 167 ? 26.771 -9.706 26.794 1.00 90.56 167 HIS A C 1
ATOM 1375 O O . HIS A 1 167 ? 26.635 -9.730 28.019 1.00 90.56 167 HIS A O 1
ATOM 1381 N N . GLY A 1 168 ? 26.158 -8.797 26.031 1.00 90.50 168 GLY A N 1
ATOM 1382 C CA . GLY A 1 168 ? 25.213 -7.807 26.552 1.00 90.50 168 GLY A CA 1
ATOM 1383 C C . GLY A 1 168 ? 23.956 -8.444 27.139 1.00 90.50 168 GLY A C 1
ATOM 1384 O O . GLY A 1 168 ? 23.548 -8.085 28.240 1.00 90.50 168 GLY A O 1
ATOM 1385 N N . GLN A 1 169 ? 23.386 -9.440 26.457 1.00 87.62 169 GLN A N 1
ATOM 1386 C CA . GLN A 1 169 ? 22.213 -10.184 26.934 1.00 87.62 169 GLN A CA 1
ATOM 1387 C C . GLN A 1 169 ? 22.486 -10.967 28.223 1.00 87.62 169 GLN A C 1
ATOM 1389 O O . GLN A 1 169 ? 21.585 -11.137 29.041 1.00 87.62 169 GLN A O 1
ATOM 1394 N N . LEU A 1 170 ? 23.730 -11.406 28.426 1.00 90.19 170 LEU A N 1
ATOM 1395 C CA . LEU A 1 170 ? 24.171 -12.071 29.651 1.00 90.19 170 LEU A CA 1
ATOM 1396 C C . LEU A 1 170 ? 24.542 -11.098 30.785 1.00 90.19 170 LEU A C 1
ATOM 1398 O O . LEU A 1 170 ? 24.975 -11.555 31.837 1.00 90.19 170 LEU A O 1
ATOM 1402 N N . ASN A 1 171 ? 24.384 -9.781 30.595 1.00 91.00 171 ASN A N 1
ATOM 1403 C CA . ASN A 1 171 ? 24.845 -8.733 31.520 1.00 91.00 171 ASN A CA 1
ATOM 1404 C C . ASN A 1 171 ? 26.354 -8.798 31.831 1.00 91.00 171 ASN A C 1
ATOM 1406 O O . ASN A 1 171 ? 26.796 -8.385 32.900 1.00 91.00 171 ASN A O 1
ATOM 1410 N N . ASN A 1 172 ? 27.155 -9.291 30.881 1.00 90.75 172 ASN A N 1
ATOM 1411 C CA . ASN A 1 172 ? 28.608 -9.431 31.021 1.00 90.75 172 ASN A CA 1
ATOM 1412 C C . ASN A 1 172 ? 29.388 -8.232 30.454 1.00 90.75 172 ASN A C 1
ATOM 1414 O O . ASN A 1 172 ? 30.617 -8.205 30.525 1.00 90.75 172 ASN A O 1
ATOM 1418 N N . LEU A 1 173 ? 28.700 -7.251 29.862 1.00 91.38 173 LEU A N 1
ATOM 1419 C CA . LEU A 1 173 ? 29.328 -6.025 29.375 1.00 91.38 173 LEU A CA 1
ATOM 1420 C C . LEU A 1 173 ? 29.541 -5.035 30.520 1.00 91.38 173 LEU A C 1
ATOM 1422 O O . LEU A 1 173 ? 28.648 -4.771 31.320 1.00 91.38 173 LEU A O 1
ATOM 1426 N N . SER A 1 174 ? 30.727 -4.442 30.550 1.00 92.62 174 SER A N 1
ATOM 1427 C CA . SER A 1 174 ? 31.112 -3.406 31.502 1.00 92.62 174 SER A CA 1
ATOM 1428 C C . SER A 1 174 ? 31.854 -2.284 30.779 1.00 92.62 174 SER A C 1
ATOM 1430 O O . SER A 1 174 ? 32.223 -2.414 29.614 1.00 92.62 174 SER A O 1
ATOM 1432 N N . VAL A 1 175 ? 32.126 -1.182 31.477 1.00 88.62 175 VAL A N 1
ATOM 1433 C CA . VAL A 1 175 ? 32.857 -0.035 30.905 1.00 88.62 175 VAL A CA 1
ATOM 1434 C C . VAL A 1 175 ? 34.296 -0.402 30.503 1.00 88.62 175 VAL A C 1
ATOM 1436 O O . VAL A 1 175 ? 34.884 0.260 29.656 1.00 88.62 175 VAL A O 1
ATOM 1439 N N . VAL A 1 176 ? 34.858 -1.475 31.073 1.00 91.00 176 VAL A N 1
ATOM 1440 C CA . VAL A 1 176 ? 36.203 -1.976 30.735 1.00 91.00 176 VAL A CA 1
ATOM 1441 C C . VAL A 1 176 ? 36.197 -3.027 29.615 1.00 91.00 176 VAL A C 1
ATOM 1443 O O . VAL A 1 176 ? 37.259 -3.501 29.203 1.00 91.00 176 VAL A O 1
ATOM 1446 N N . SER A 1 177 ? 35.019 -3.411 29.111 1.00 90.69 177 SER A N 1
ATOM 1447 C CA . SER A 1 177 ? 34.898 -4.346 27.992 1.00 90.69 177 SER A CA 1
ATOM 1448 C C . SER A 1 177 ? 35.478 -3.727 26.719 1.00 90.69 177 SER A C 1
ATOM 1450 O O . SER A 1 177 ? 35.090 -2.634 26.313 1.00 90.69 177 SER A O 1
ATOM 1452 N N . HIS A 1 178 ? 36.392 -4.443 26.069 1.00 88.81 178 HIS A N 1
ATOM 1453 C CA . HIS A 1 178 ? 37.044 -4.018 24.833 1.00 88.81 178 HIS A CA 1
ATOM 1454 C C . HIS A 1 178 ? 37.038 -5.154 23.809 1.00 88.81 178 HIS A C 1
ATOM 1456 O O . HIS A 1 178 ? 36.996 -6.331 24.166 1.00 88.81 178 HIS A O 1
ATOM 1462 N N . LEU A 1 179 ? 37.073 -4.788 22.530 1.00 82.88 179 LEU A N 1
ATOM 1463 C CA . LEU A 1 179 ? 37.239 -5.740 21.438 1.00 82.88 179 LEU A CA 1
ATOM 1464 C C . LEU A 1 179 ? 38.721 -6.083 21.286 1.00 82.88 179 LEU A C 1
ATOM 1466 O O . LEU A 1 179 ? 39.561 -5.185 21.259 1.00 82.88 179 LEU A O 1
ATOM 1470 N N . GLN A 1 180 ? 39.027 -7.370 21.159 1.00 74.81 180 GLN A N 1
ATOM 1471 C CA . GLN A 1 180 ? 40.337 -7.847 20.724 1.00 74.81 180 GLN A CA 1
ATOM 1472 C C . GLN A 1 180 ? 40.221 -8.201 19.240 1.00 74.81 180 GLN A C 1
ATOM 1474 O O . GLN A 1 180 ? 39.453 -9.097 18.886 1.00 74.81 180 GLN A O 1
ATOM 1479 N N . LEU A 1 181 ? 40.907 -7.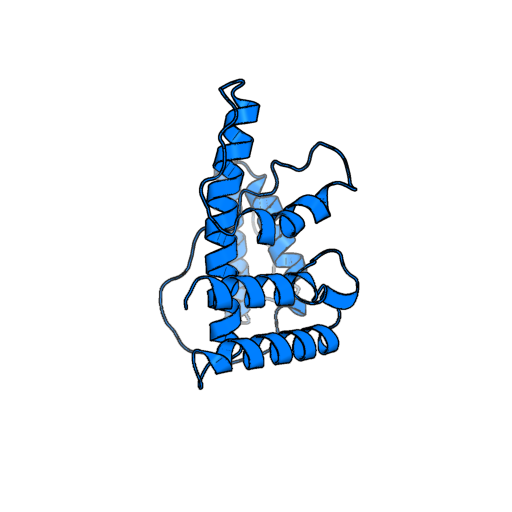436 18.388 1.00 72.69 181 LEU A N 1
ATOM 1480 C CA . LEU A 1 181 ? 40.906 -7.571 16.928 1.00 72.69 181 LEU A CA 1
ATOM 1481 C C . LEU A 1 181 ? 42.283 -7.995 16.427 1.00 72.69 181 LEU A C 1
ATOM 1483 O O . LEU A 1 181 ? 43.278 -7.528 17.025 1.00 72.69 181 LEU A O 1
#

pLDDT: mean 82.14, std 20.67, range [31.53, 98.5]

Radius of gyration: 22.26 Å; chains: 1; bounding box: 62×35×60 Å

Sequence (181 aa):
MDKQFITELLELYAQLPAVSNINSVEYKNKILKSKSYEKLIKKCQEYEPNADRSFVTKKINSLRTNFRKEHNKKIKSVENDAEVYVPRLWYYNLLLFTCEQHKDKSEDSLSSFQNEEQATDKDTKRTVQSVDDIHGGIGKNVAHKLRGMRNEQKIIAEKIINDVLYHGQLNNLSVVSHLQL

Foldseek 3Di:
DDPVLVLVLLLLLVVQCLRQPPPDPNVVPPVSVVVSLVVSQVSVCVPPVPRDSVNSVVVVVVVVVVLVVQVVQQVVCVVVVHDRDDRPPPCNVSNVVSVVSPPVPDPPCPVVPPDPDDDDDDDDDDDDDDDCVPCVPVVVVLVVVLVVDDPVVSVVSVVVVVVVVVCVVVVNDDPPDDDDD